Protein AF-A0A3R7H1F4-F1 (afdb_monomer)

Solvent-accessible surface area (backbone atoms only — not comparable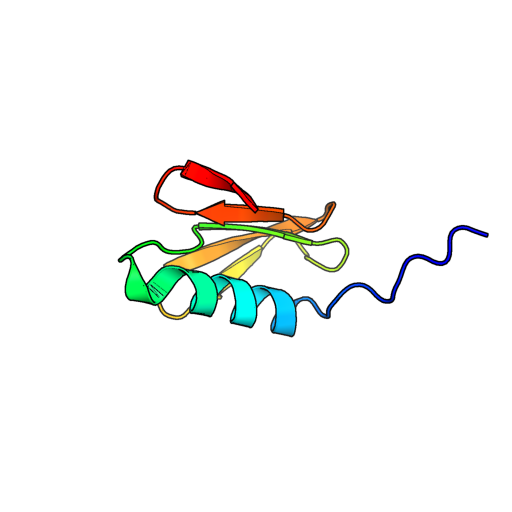 to full-atom values): 3849 Å² total; per-residue (Å²): 131,87,78,72,67,82,72,72,54,70,69,58,49,51,56,47,51,55,59,75,27,56,94,71,82,36,48,52,44,33,35,29,24,75,84,37,61,80,43,68,46,86,46,96,91,44,59,26,39,31,31,61,36,72,77,33,40,34,33,72,83,70,51,71,90

Foldseek 3Di:
DPPPPPFDPPVVLQVCQQPVCVVPVKGWAEWEDQPDDQDFCQDPVGTYGYDHDHTKTAIPVRDID

Structure (mmCIF, N/CA/C/O backbone):
data_AF-A0A3R7H1F4-F1
#
_entry.id   AF-A0A3R7H1F4-F1
#
loop_
_atom_site.group_PDB
_atom_site.id
_atom_site.type_symbol
_atom_site.label_atom_id
_atom_site.label_alt_id
_atom_site.label_comp_id
_atom_site.label_asym_id
_atom_site.label_entity_id
_atom_site.label_seq_id
_atom_site.pdbx_PDB_ins_code
_atom_site.Cartn_x
_atom_site.Cartn_y
_atom_site.Cartn_z
_atom_site.occupancy
_atom_site.B_iso_or_equiv
_atom_site.auth_seq_id
_atom_site.auth_comp_id
_atom_site.auth_asym_id
_atom_site.auth_atom_id
_atom_site.pdbx_PDB_model_num
ATOM 1 N N . MET A 1 1 ? 29.644 -3.423 -1.408 1.00 38.62 1 MET A N 1
ATOM 2 C CA . MET A 1 1 ? 28.535 -4.188 -2.010 1.00 38.62 1 MET A CA 1
ATOM 3 C C . MET A 1 1 ? 27.375 -4.041 -1.050 1.00 38.62 1 MET A C 1
ATOM 5 O O . MET A 1 1 ? 27.345 -4.745 -0.050 1.00 38.62 1 MET A O 1
ATOM 9 N N . GLU A 1 2 ? 26.517 -3.044 -1.256 1.00 42.69 2 GLU A N 1
ATOM 10 C CA . GLU A 1 2 ? 25.274 -2.961 -0.491 1.00 42.69 2 GLU A CA 1
ATOM 11 C C . GLU A 1 2 ? 24.405 -4.108 -0.982 1.00 42.69 2 GLU A C 1
ATOM 13 O O . GLU A 1 2 ? 23.895 -4.108 -2.098 1.00 42.69 2 GLU A O 1
ATOM 18 N N . GLN A 1 3 ? 24.394 -5.170 -0.188 1.00 40.34 3 GLN A N 1
ATOM 19 C CA . GLN A 1 3 ? 23.548 -6.325 -0.385 1.00 40.34 3 GLN A CA 1
ATOM 20 C C . GLN A 1 3 ? 22.131 -5.830 -0.080 1.00 40.34 3 GLN A C 1
ATOM 22 O O . GLN A 1 3 ? 21.681 -5.897 1.060 1.00 40.34 3 GLN A O 1
ATOM 27 N N . SER A 1 4 ? 21.478 -5.205 -1.064 1.00 45.72 4 SER A N 1
ATOM 28 C CA . SER A 1 4 ? 20.056 -4.896 -0.984 1.00 45.72 4 SER A CA 1
ATOM 29 C C . SER A 1 4 ? 19.372 -6.231 -0.744 1.00 45.72 4 SER A C 1
ATOM 31 O O . SER A 1 4 ? 19.396 -7.101 -1.616 1.00 45.72 4 SER A O 1
ATOM 33 N N . ALA A 1 5 ? 18.872 -6.439 0.476 1.00 49.47 5 ALA A N 1
ATOM 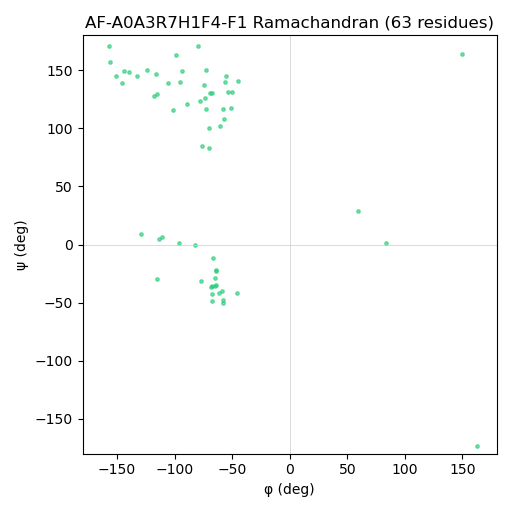34 C CA . ALA A 1 5 ? 18.046 -7.591 0.794 1.00 49.47 5 ALA A CA 1
ATOM 35 C C . ALA A 1 5 ? 17.012 -7.755 -0.332 1.00 49.47 5 ALA A C 1
ATOM 37 O O . ALA A 1 5 ? 16.548 -6.730 -0.845 1.00 49.47 5 ALA A O 1
ATOM 38 N N . PRO A 1 6 ? 16.696 -8.990 -0.765 1.00 54.72 6 PRO A N 1
ATOM 39 C CA . PRO A 1 6 ? 15.707 -9.185 -1.815 1.00 54.72 6 PRO A CA 1
ATOM 40 C C . PRO A 1 6 ? 14.458 -8.405 -1.413 1.00 54.72 6 PRO A C 1
ATOM 42 O O . PRO A 1 6 ? 13.916 -8.638 -0.330 1.00 54.72 6 PRO A O 1
ATOM 45 N N . ALA A 1 7 ? 14.093 -7.409 -2.227 1.00 64.75 7 ALA A N 1
ATOM 46 C CA . ALA A 1 7 ? 12.895 -6.626 -1.989 1.00 64.75 7 ALA A CA 1
ATOM 47 C C . ALA A 1 7 ? 11.739 -7.620 -1.848 1.00 64.75 7 ALA A C 1
ATOM 49 O O . ALA A 1 7 ? 11.643 -8.578 -2.620 1.00 64.75 7 ALA A O 1
ATOM 50 N N . GLU A 1 8 ? 10.935 -7.457 -0.799 1.00 78.12 8 GLU A N 1
ATOM 51 C CA . GLU A 1 8 ? 9.724 -8.252 -0.628 1.00 78.12 8 GLU A CA 1
ATOM 52 C C . GLU A 1 8 ? 8.926 -8.198 -1.942 1.00 78.12 8 GLU A C 1
ATOM 54 O O . GLU A 1 8 ? 8.764 -7.107 -2.482 1.00 78.12 8 GLU A O 1
ATOM 59 N N . PRO A 1 9 ? 8.452 -9.326 -2.502 1.00 84.56 9 PRO A N 1
ATOM 60 C CA . PRO A 1 9 ? 7.703 -9.285 -3.752 1.00 84.56 9 PRO A CA 1
ATOM 61 C C . PRO A 1 9 ? 6.496 -8.349 -3.636 1.00 84.56 9 PRO A C 1
ATOM 63 O O . PRO A 1 9 ? 5.783 -8.403 -2.630 1.00 84.56 9 PRO A O 1
ATOM 66 N N . LEU A 1 10 ? 6.213 -7.562 -4.682 1.00 83.00 10 LEU A N 1
ATOM 67 C CA . LEU A 1 10 ? 5.107 -6.586 -4.706 1.00 83.00 10 LEU A CA 1
ATOM 68 C C . LEU A 1 10 ? 3.784 -7.161 -4.168 1.00 83.00 10 LEU A C 1
ATOM 70 O O . LEU A 1 10 ? 3.070 -6.502 -3.419 1.00 83.00 10 LEU A O 1
ATOM 74 N N . GLU A 1 11 ? 3.457 -8.403 -4.527 1.00 84.25 11 GLU A N 1
ATOM 75 C CA . GLU A 1 11 ? 2.224 -9.056 -4.083 1.00 84.25 11 GLU A CA 1
ATOM 76 C C . GLU A 1 11 ? 2.218 -9.369 -2.574 1.00 84.25 11 GLU A C 1
ATOM 78 O O . GLU A 1 11 ? 1.181 -9.232 -1.922 1.00 84.25 11 GLU A O 1
ATOM 83 N N . MET A 1 12 ? 3.361 -9.754 -1.991 1.00 85.88 12 MET A N 1
ATOM 84 C CA . MET A 1 12 ? 3.474 -9.940 -0.537 1.00 85.88 12 MET A CA 1
ATOM 85 C C . MET A 1 12 ? 3.351 -8.607 0.194 1.00 85.88 12 MET A C 1
ATOM 87 O O . MET A 1 12 ? 2.612 -8.529 1.177 1.00 85.88 12 MET A O 1
ATOM 91 N N . PHE A 1 13 ? 4.006 -7.571 -0.327 1.00 86.75 13 PHE A N 1
ATOM 92 C CA . PHE A 1 13 ? 3.923 -6.217 0.204 1.00 86.75 13 PHE A CA 1
ATOM 93 C C . PHE A 1 13 ? 2.486 -5.707 0.226 1.00 86.75 13 PHE A C 1
ATOM 95 O O . PHE A 1 13 ? 1.989 -5.316 1.282 1.00 86.75 13 PHE A O 1
ATOM 102 N N . LEU A 1 14 ? 1.776 -5.823 -0.897 1.00 85.94 14 LEU A N 1
ATOM 103 C CA . LEU A 1 14 ? 0.370 -5.438 -1.018 1.00 85.94 14 LEU A CA 1
ATOM 104 C C . LEU A 1 14 ? -0.532 -6.185 -0.031 1.00 85.94 14 LEU A C 1
ATOM 106 O O . LEU A 1 14 ? -1.302 -5.563 0.700 1.00 85.94 14 LEU A O 1
ATOM 110 N N . ARG A 1 15 ? -0.385 -7.511 0.073 1.00 85.31 15 ARG A N 1
ATOM 111 C CA . ARG A 1 15 ? -1.161 -8.314 1.033 1.00 85.31 15 ARG A CA 1
ATOM 112 C C . ARG A 1 15 ? -0.853 -7.953 2.484 1.00 85.31 15 ARG A C 1
ATOM 114 O O . ARG A 1 15 ? -1.742 -8.020 3.336 1.00 85.31 15 ARG A O 1
ATOM 121 N N . ARG A 1 16 ? 0.398 -7.598 2.792 1.00 85.56 16 ARG A N 1
ATOM 122 C CA . ARG A 1 16 ? 0.812 -7.174 4.133 1.00 85.56 16 ARG A CA 1
ATOM 123 C C . ARG A 1 16 ? 0.184 -5.833 4.492 1.00 85.56 16 ARG A C 1
ATOM 125 O O . ARG A 1 16 ? -0.390 -5.731 5.575 1.00 85.56 16 ARG A O 1
ATOM 132 N N . VAL A 1 17 ? 0.259 -4.839 3.605 1.00 83.56 17 VAL A N 1
ATOM 133 C CA . VAL A 1 17 ? -0.322 -3.511 3.863 1.00 83.56 17 VAL A CA 1
ATOM 134 C C . VAL A 1 17 ? -1.844 -3.551 3.919 1.00 83.56 17 VAL A C 1
ATOM 136 O O . VAL A 1 17 ? -2.426 -2.891 4.775 1.00 83.56 17 VAL A O 1
ATOM 139 N N . GLU A 1 18 ? -2.487 -4.386 3.098 1.00 82.44 18 GLU A N 1
ATOM 140 C CA . GLU A 1 18 ? -3.925 -4.629 3.205 1.00 82.44 18 GLU A CA 1
ATOM 141 C C . GLU A 1 18 ? -4.304 -5.225 4.556 1.00 82.44 18 GLU A C 1
ATOM 143 O O . GLU A 1 18 ? -5.303 -4.815 5.127 1.00 82.44 18 GLU A O 1
ATOM 148 N N . ARG A 1 19 ? -3.529 -6.178 5.090 1.00 79.44 19 ARG A N 1
ATOM 149 C CA . ARG A 1 19 ? -3.842 -6.817 6.377 1.00 79.44 19 ARG A CA 1
ATOM 150 C C . ARG A 1 19 ? -3.518 -5.966 7.596 1.00 79.44 19 ARG A C 1
ATOM 152 O O . ARG A 1 19 ? -4.180 -6.128 8.615 1.00 79.44 19 ARG A O 1
ATOM 159 N N . ALA A 1 20 ? -2.497 -5.117 7.526 1.00 74.81 20 ALA A N 1
ATOM 160 C CA . ALA A 1 20 ? -1.926 -4.466 8.703 1.00 74.81 20 ALA A CA 1
ATOM 161 C C . ALA A 1 20 ? -2.892 -3.513 9.433 1.00 74.81 20 ALA A C 1
ATOM 163 O O . ALA A 1 20 ? -2.686 -3.260 10.618 1.00 74.81 20 ALA A O 1
ATOM 164 N N . HIS A 1 21 ? -3.925 -2.996 8.757 1.00 69.75 21 HIS A N 1
ATOM 165 C CA . HIS A 1 21 ? -4.756 -1.909 9.291 1.00 69.75 21 HIS A CA 1
ATOM 166 C C . HIS A 1 21 ? -6.276 -2.159 9.245 1.00 69.75 21 HIS A C 1
ATOM 168 O O . HIS A 1 21 ? -7.052 -1.286 9.637 1.00 69.75 21 HIS A O 1
ATOM 174 N N . ILE A 1 22 ? -6.700 -3.385 8.903 1.00 64.00 22 ILE A N 1
ATOM 175 C CA . ILE A 1 22 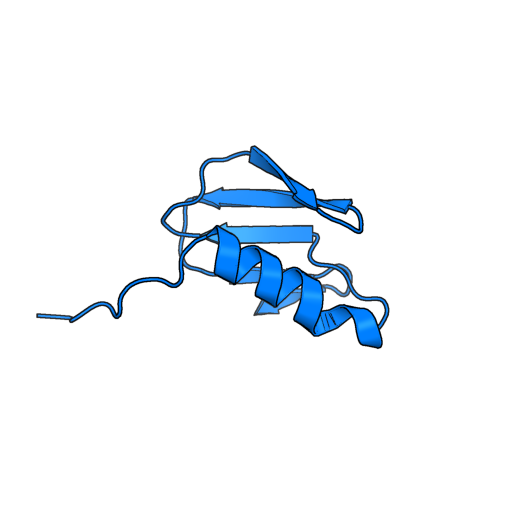? -8.119 -3.796 8.912 1.00 64.00 22 ILE A CA 1
ATOM 176 C C . ILE A 1 22 ? -8.736 -3.649 10.310 1.00 64.00 22 ILE A C 1
ATOM 178 O O . ILE A 1 22 ? -9.854 -3.162 10.432 1.00 64.00 22 ILE A O 1
ATOM 182 N N . ASP A 1 23 ? -8.001 -3.985 11.375 1.00 65.00 23 ASP A N 1
ATOM 183 C CA . ASP A 1 23 ? -8.506 -3.886 12.756 1.00 65.00 23 ASP A CA 1
ATOM 184 C C . ASP A 1 23 ? -8.759 -2.439 13.229 1.00 65.00 23 ASP A C 1
ATOM 186 O O . ASP A 1 23 ? -9.370 -2.230 14.277 1.00 65.00 23 ASP A O 1
ATOM 190 N N . ARG A 1 24 ? -8.288 -1.426 12.486 1.00 67.94 24 ARG A N 1
ATOM 191 C CA . ARG A 1 24 ? -8.440 0.002 12.825 1.00 67.94 24 ARG A CA 1
ATOM 192 C C . ARG A 1 24 ? -9.381 0.766 11.894 1.00 67.94 24 ARG A C 1
ATOM 194 O O . ARG A 1 24 ? -9.473 1.979 12.037 1.00 67.94 24 ARG A O 1
ATOM 201 N N . ASP A 1 25 ? -10.062 0.080 10.974 1.00 78.31 25 ASP A N 1
ATOM 202 C CA . ASP A 1 25 ? -10.874 0.709 9.918 1.00 78.31 25 ASP A CA 1
ATOM 203 C C . ASP A 1 25 ? -10.044 1.639 9.002 1.00 78.31 25 ASP A C 1
ATOM 205 O O . ASP A 1 25 ? -10.527 2.627 8.454 1.00 78.31 25 ASP A O 1
ATOM 209 N N . VAL A 1 26 ? -8.751 1.337 8.847 1.00 82.25 26 VAL A N 1
ATOM 210 C CA . VAL A 1 26 ? -7.809 2.123 8.044 1.00 82.25 26 VAL A CA 1
ATOM 211 C C . VAL A 1 26 ? -7.328 1.275 6.870 1.00 82.25 26 VAL A C 1
ATOM 213 O O . VAL A 1 26 ? -6.878 0.143 7.039 1.00 82.25 26 VAL A O 1
ATOM 216 N N . VAL A 1 27 ? -7.407 1.824 5.658 1.00 84.50 27 VAL A N 1
ATOM 217 C CA . VAL A 1 27 ? -7.086 1.098 4.420 1.00 84.50 27 VAL A CA 1
ATOM 218 C C . VAL A 1 27 ? -5.885 1.714 3.718 1.00 84.50 27 VAL A C 1
ATOM 220 O O . VAL A 1 27 ? -5.680 2.928 3.757 1.00 84.50 27 VAL A O 1
ATOM 223 N N . ALA A 1 28 ? -5.079 0.886 3.053 1.00 87.56 28 ALA A N 1
ATOM 224 C CA . ALA A 1 28 ? -4.025 1.376 2.171 1.00 87.56 28 ALA A CA 1
ATOM 225 C C . ALA A 1 28 ? -4.659 2.062 0.948 1.00 87.56 28 ALA A C 1
ATOM 227 O O . ALA A 1 28 ? -5.551 1.507 0.311 1.00 87.56 28 ALA A O 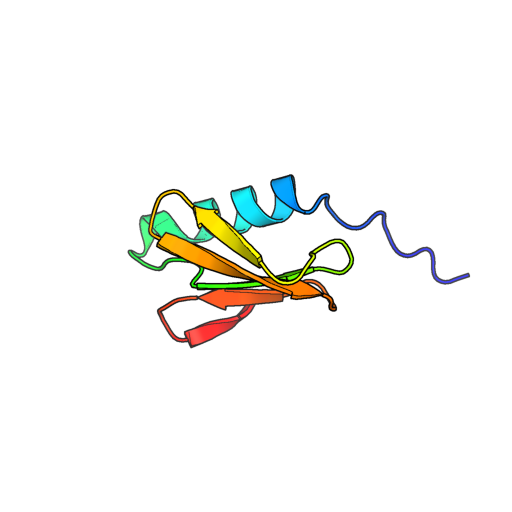1
ATOM 228 N N . THR A 1 29 ? -4.206 3.272 0.619 1.00 89.44 29 THR A N 1
ATOM 229 C CA . THR A 1 29 ? -4.749 4.074 -0.499 1.00 89.44 29 THR A CA 1
ATOM 230 C C . THR A 1 29 ? -3.727 4.291 -1.611 1.00 89.44 29 THR A C 1
ATOM 232 O O . THR A 1 29 ? -4.087 4.371 -2.789 1.00 89.44 29 THR A O 1
ATOM 235 N N . ALA A 1 30 ? -2.442 4.330 -1.260 1.00 90.44 30 ALA A N 1
ATOM 236 C CA . ALA A 1 30 ? -1.336 4.386 -2.202 1.00 90.44 30 ALA A CA 1
ATOM 237 C C . ALA A 1 30 ? -0.156 3.567 -1.683 1.00 90.44 30 ALA A C 1
ATOM 239 O O . ALA A 1 30 ? 0.049 3.467 -0.473 1.00 90.44 30 ALA A O 1
ATOM 240 N N . ALA A 1 31 ? 0.624 2.996 -2.592 1.00 90.31 31 ALA A N 1
ATOM 241 C CA . ALA A 1 31 ? 1.851 2.303 -2.254 1.00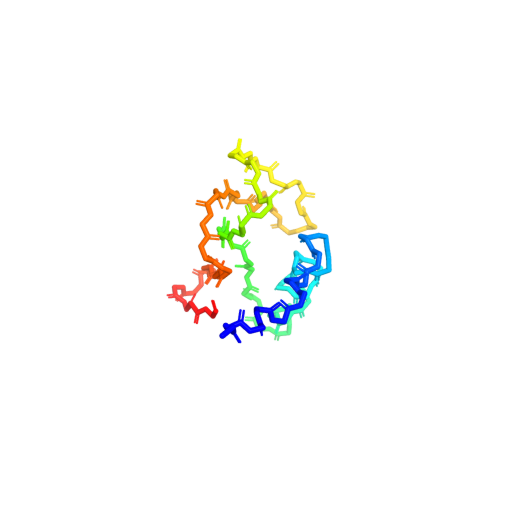 90.31 31 ALA A CA 1
ATOM 242 C C . ALA A 1 31 ? 2.903 2.490 -3.352 1.00 90.31 31 ALA A C 1
ATOM 244 O O . ALA A 1 31 ? 2.605 2.451 -4.546 1.00 90.31 31 ALA A O 1
ATOM 245 N N . THR A 1 32 ? 4.147 2.693 -2.948 1.00 90.50 32 THR A N 1
ATOM 246 C CA . THR A 1 32 ? 5.302 2.752 -3.835 1.00 90.50 32 THR A CA 1
ATOM 247 C C . THR A 1 32 ? 6.104 1.471 -3.690 1.00 90.50 32 THR A C 1
ATOM 249 O O . THR A 1 32 ? 6.250 0.959 -2.583 1.00 90.50 32 THR A O 1
ATOM 252 N N . HIS A 1 33 ? 6.594 0.917 -4.796 1.00 88.50 33 HIS A N 1
ATOM 253 C CA . HIS A 1 33 ? 7.423 -0.289 -4.772 1.00 88.50 33 HIS A CA 1
ATOM 254 C C . HIS A 1 33 ? 8.399 -0.295 -5.955 1.00 88.50 33 HIS A C 1
ATOM 256 O O . HIS A 1 33 ? 8.024 0.162 -7.038 1.00 88.50 33 HIS A O 1
ATOM 262 N N . PRO A 1 34 ? 9.634 -0.815 -5.811 1.00 86.44 34 PRO A N 1
ATOM 263 C CA . PRO A 1 34 ? 10.621 -0.768 -6.894 1.00 86.44 34 PRO A CA 1
ATOM 264 C C . PRO A 1 34 ? 10.190 -1.591 -8.111 1.00 86.44 34 PRO A C 1
ATOM 266 O O . PRO A 1 34 ? 10.537 -1.260 -9.238 1.00 86.44 34 PRO A O 1
ATOM 269 N N . GLU A 1 35 ? 9.397 -2.634 -7.876 1.00 84.88 35 GLU A N 1
ATOM 270 C CA . GLU A 1 35 ? 8.825 -3.491 -8.921 1.00 84.88 35 GLU A CA 1
ATOM 271 C C . GLU A 1 35 ? 7.394 -3.089 -9.323 1.00 84.88 35 GLU A C 1
ATOM 273 O O . GLU A 1 35 ? 6.776 -3.755 -10.153 1.00 84.88 35 GLU A O 1
ATOM 278 N N . ALA A 1 36 ? 6.827 -2.028 -8.733 1.00 85.19 36 ALA A N 1
ATOM 279 C CA . ALA A 1 36 ? 5.503 -1.558 -9.127 1.00 85.19 36 ALA A CA 1
ATOM 280 C C . ALA A 1 36 ? 5.558 -0.834 -10.472 1.00 85.19 36 ALA A C 1
ATOM 282 O O . ALA A 1 36 ? 6.418 0.003 -10.726 1.00 85.19 36 ALA A O 1
ATOM 283 N N . THR A 1 37 ? 4.570 -1.123 -11.311 1.00 85.25 37 THR A N 1
ATOM 284 C CA . THR A 1 37 ? 4.216 -0.269 -12.446 1.00 85.25 37 THR A CA 1
ATOM 285 C C . THR A 1 37 ? 3.115 0.687 -12.001 1.00 85.25 37 THR A C 1
ATOM 287 O O . THR A 1 37 ? 2.318 0.335 -11.132 1.00 85.25 3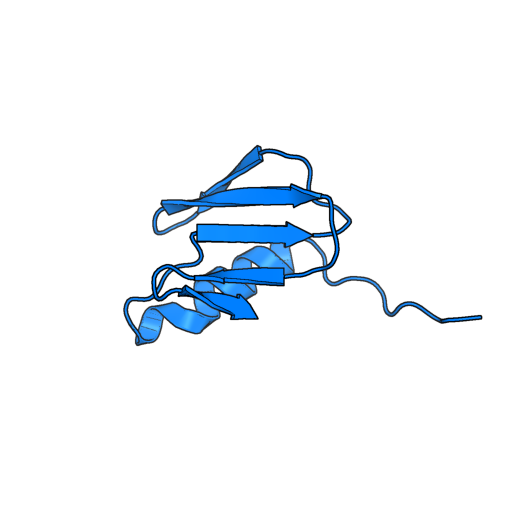7 THR A O 1
ATOM 290 N N . GLU A 1 38 ? 3.061 1.887 -12.580 1.00 87.62 38 GLU A N 1
ATOM 291 C CA . GLU A 1 38 ? 1.982 2.840 -12.313 1.00 87.62 38 GLU A CA 1
ATOM 292 C C . GLU A 1 38 ? 0.626 2.246 -12.713 1.00 87.62 38 GLU A C 1
ATOM 294 O O . GLU A 1 38 ? 0.278 2.159 -13.892 1.00 87.62 38 GLU A O 1
ATOM 299 N N . CYS A 1 39 ? -0.135 1.787 -11.722 1.00 87.12 39 CYS A N 1
ATOM 300 C CA . CYS A 1 39 ? -1.445 1.182 -11.919 1.00 87.12 39 CYS A CA 1
ATOM 301 C C . CYS A 1 39 ? -2.292 1.282 -10.646 1.00 87.12 39 CYS A C 1
ATOM 303 O O . CYS A 1 39 ? -1.819 1.676 -9.583 1.00 87.12 39 CYS A O 1
ATOM 305 N N . VAL A 1 40 ? -3.575 0.943 -10.751 1.00 86.31 40 VAL A N 1
ATOM 306 C CA . VAL A 1 40 ? -4.433 0.778 -9.576 1.00 86.31 40 VAL A CA 1
ATOM 307 C C . VAL A 1 40 ? -4.567 -0.709 -9.315 1.00 86.31 40 VAL A C 1
ATOM 309 O O . VAL A 1 40 ? -5.120 -1.438 -10.138 1.00 86.31 40 VAL A O 1
ATOM 312 N N . TRP A 1 41 ? -4.057 -1.153 -8.175 1.00 84.62 41 TRP A N 1
ATOM 313 C CA . TRP A 1 41 ? -4.233 -2.524 -7.740 1.00 84.62 41 TRP A CA 1
ATOM 314 C C . TRP A 1 41 ? -5.646 -2.693 -7.163 1.00 84.62 41 TRP A C 1
ATOM 316 O O . TRP A 1 41 ? -6.015 -1.936 -6.260 1.00 84.62 41 TRP A O 1
ATOM 326 N N . PRO A 1 42 ? -6.465 -3.623 -7.687 1.00 80.19 42 PRO A N 1
ATOM 327 C CA . PRO A 1 42 ? -7.835 -3.832 -7.232 1.00 80.19 42 PRO A CA 1
ATOM 328 C C . PRO A 1 42 ? -7.823 -4.578 -5.895 1.00 80.19 42 PRO A C 1
ATOM 330 O O . PRO A 1 42 ? -7.900 -5.804 -5.855 1.00 80.19 42 PRO A O 1
ATOM 333 N N . GLY A 1 43 ? -7.679 -3.827 -4.807 1.00 74.38 43 GLY A N 1
ATOM 334 C CA . GLY A 1 43 ? -7.687 -4.374 -3.461 1.00 74.38 43 GLY A CA 1
ATOM 335 C C . GLY A 1 43 ? -9.071 -4.670 -2.919 1.00 74.38 43 GLY A C 1
ATOM 336 O O . GLY A 1 43 ? -10.097 -4.298 -3.488 1.00 74.38 43 GLY A O 1
ATOM 337 N N . THR A 1 44 ? -9.076 -5.346 -1.776 1.00 71.44 44 THR A N 1
ATOM 338 C CA . THR A 1 44 ? -10.267 -5.858 -1.090 1.00 71.44 44 THR A CA 1
ATOM 339 C C . THR A 1 44 ? -11.179 -4.731 -0.606 1.00 71.44 44 THR A C 1
ATOM 341 O O . THR A 1 44 ? -12.400 -4.861 -0.640 1.00 71.44 44 THR A O 1
ATOM 344 N N . TYR A 1 45 ? -10.590 -3.611 -0.179 1.00 68.75 45 TYR A N 1
ATOM 345 C CA . TYR A 1 45 ? -11.300 -2.486 0.446 1.00 68.75 45 TYR A CA 1
ATOM 346 C C . TYR A 1 45 ? -11.279 -1.202 -0.399 1.00 68.75 45 TYR A C 1
ATOM 348 O O . TYR A 1 45 ? -11.748 -0.154 0.039 1.00 68.75 45 TYR A O 1
ATOM 356 N N . GLY A 1 46 ? -10.732 -1.271 -1.614 1.00 69.19 46 GLY A N 1
ATOM 357 C CA . GLY A 1 46 ? -10.524 -0.126 -2.495 1.00 69.19 46 GLY A CA 1
ATOM 358 C C . GLY A 1 46 ? -9.309 -0.322 -3.398 1.00 69.19 46 GLY A C 1
ATOM 359 O O . GLY A 1 46 ? -8.473 -1.195 -3.169 1.00 69.19 46 GLY A O 1
ATOM 360 N N . GLY A 1 47 ? -9.211 0.482 -4.454 1.00 84.19 47 GLY A N 1
ATOM 361 C CA . GLY A 1 47 ? -8.044 0.458 -5.332 1.00 84.19 47 GLY A CA 1
ATOM 362 C C . GLY A 1 47 ? -6.824 1.101 -4.664 1.00 84.19 47 GLY A C 1
ATOM 363 O O . GLY A 1 47 ? -6.906 2.260 -4.260 1.00 84.19 47 GLY A O 1
ATOM 364 N N . ILE A 1 48 ? -5.694 0.394 -4.595 1.00 88.81 48 ILE A N 1
ATOM 365 C CA . ILE A 1 48 ? -4.417 0.941 -4.109 1.00 88.81 48 ILE A CA 1
ATOM 366 C C . ILE A 1 48 ? -3.678 1.539 -5.302 1.00 88.81 48 ILE A C 1
ATOM 368 O O . ILE A 1 48 ? -3.387 0.838 -6.273 1.00 88.81 48 ILE A O 1
ATOM 372 N N . ARG A 1 49 ? -3.368 2.836 -5.251 1.00 90.75 49 ARG A N 1
ATOM 373 C CA . ARG A 1 49 ? -2.552 3.477 -6.291 1.00 90.75 49 ARG A CA 1
ATOM 374 C C . ARG A 1 49 ? -1.107 3.031 -6.152 1.00 90.75 49 ARG A C 1
ATOM 376 O O . ARG A 1 49 ? -0.475 3.323 -5.144 1.00 90.75 49 ARG A O 1
ATOM 383 N N . LEU A 1 50 ? -0.603 2.343 -7.163 1.00 91.00 50 LEU A N 1
ATOM 384 C CA . LEU A 1 50 ? 0.773 1.896 -7.233 1.00 91.00 50 LEU A CA 1
ATOM 385 C C . LEU A 1 50 ? 1.626 2.877 -8.028 1.00 91.00 50 LEU A C 1
ATOM 387 O O . LEU A 1 50 ? 1.206 3.374 -9.074 1.00 91.00 50 LEU A O 1
ATOM 391 N N . SER A 1 51 ? 2.842 3.122 -7.549 1.00 90.69 51 SER A N 1
ATOM 392 C CA . SER A 1 51 ? 3.860 3.882 -8.276 1.00 90.69 51 SER A CA 1
ATOM 393 C C . SER A 1 51 ? 5.238 3.245 -8.105 1.00 90.69 51 SER A C 1
ATOM 395 O O . SER A 1 51 ? 5.539 2.650 -7.069 1.00 90.69 51 SER A O 1
ATOM 397 N N . ALA A 1 52 ? 6.087 3.372 -9.122 1.00 88.88 52 ALA A N 1
ATOM 398 C CA . ALA A 1 52 ? 7.462 2.890 -9.050 1.00 88.88 52 ALA A CA 1
ATOM 399 C C . ALA A 1 52 ? 8.277 3.752 -8.069 1.00 88.88 52 ALA A C 1
ATOM 401 O O . ALA A 1 52 ? 8.256 4.980 -8.156 1.00 88.88 52 ALA A O 1
ATOM 402 N N . GLY A 1 53 ? 9.006 3.132 -7.140 1.00 88.00 53 GLY A N 1
ATOM 403 C CA . GLY A 1 53 ? 9.842 3.863 -6.179 1.00 88.00 53 GLY A CA 1
ATOM 404 C C . GLY A 1 53 ? 10.259 3.033 -4.966 1.00 88.00 53 GLY A C 1
ATOM 405 O O . GLY A 1 53 ? 9.995 1.838 -4.929 1.00 88.00 53 GLY A O 1
ATOM 406 N N . PRO A 1 54 ? 10.913 3.629 -3.955 1.00 86.31 54 PRO A N 1
ATOM 407 C CA . PRO A 1 54 ? 11.216 2.939 -2.700 1.00 86.31 54 PRO A CA 1
ATOM 408 C C . PRO A 1 54 ? 9.942 2.381 -2.058 1.00 86.31 54 PRO A C 1
ATOM 410 O O . PRO A 1 54 ? 8.893 3.015 -2.155 1.00 86.31 54 PRO A O 1
ATOM 413 N N . ALA A 1 55 ? 10.025 1.220 -1.406 1.00 87.62 55 ALA A N 1
ATOM 414 C CA . ALA A 1 55 ? 8.874 0.616 -0.739 1.00 87.62 55 ALA A CA 1
ATOM 415 C C . ALA A 1 55 ? 8.290 1.578 0.310 1.00 87.62 55 ALA A C 1
ATOM 417 O O . ALA A 1 55 ? 8.983 1.934 1.262 1.00 87.62 55 ALA A O 1
ATOM 418 N N . SER A 1 56 ? 7.048 2.019 0.117 1.00 89.50 56 SER A N 1
ATOM 419 C CA . SER A 1 56 ? 6.313 2.832 1.090 1.00 89.50 56 SER A CA 1
ATOM 420 C C . SER A 1 56 ? 4.812 2.693 0.878 1.00 89.50 56 SER A C 1
ATOM 422 O O . SER A 1 56 ? 4.352 2.336 -0.206 1.00 89.50 56 SER A O 1
ATOM 424 N N . VAL A 1 57 ? 4.028 2.959 1.913 1.00 89.75 57 VAL A N 1
ATOM 425 C CA . VAL A 1 57 ? 2.566 2.913 1.863 1.00 89.75 57 VAL A CA 1
ATOM 426 C C . VAL A 1 57 ? 1.974 4.156 2.506 1.00 89.75 57 VAL A C 1
ATOM 428 O O . VAL A 1 57 ? 2.510 4.684 3.474 1.00 89.75 57 VAL A O 1
ATOM 431 N N . THR A 1 58 ? 0.859 4.628 1.957 1.00 90.69 58 THR A N 1
ATOM 432 C CA . THR A 1 58 ? 0.022 5.681 2.533 1.00 90.69 58 THR A CA 1
ATOM 433 C C . THR A 1 58 ? -1.357 5.122 2.837 1.00 90.69 58 THR A C 1
ATOM 435 O O . THR A 1 58 ? -2.024 4.543 1.970 1.00 90.69 58 THR A O 1
ATOM 438 N N . TYR A 1 59 ? -1.797 5.327 4.069 1.00 88.75 59 TYR A N 1
ATOM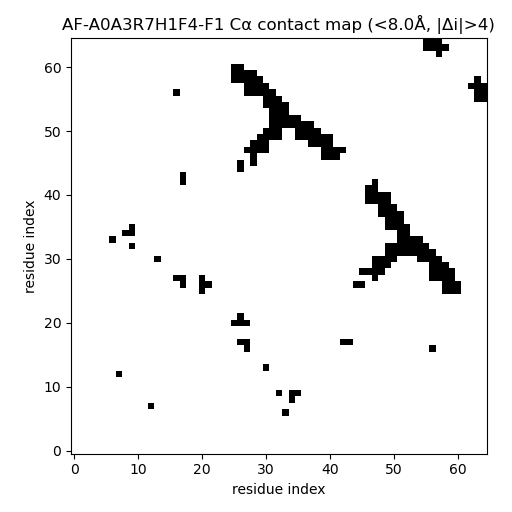 439 C CA . TYR A 1 59 ? -3.088 4.877 4.559 1.00 88.75 59 TYR A CA 1
ATOM 440 C C . TYR A 1 59 ? -4.127 6.004 4.545 1.00 88.75 59 TYR A C 1
ATOM 442 O O . TYR A 1 59 ? -3.797 7.186 4.441 1.00 88.75 59 TYR A O 1
ATOM 450 N N . SER A 1 60 ? -5.406 5.641 4.630 1.00 86.75 60 SER A N 1
ATOM 451 C CA . SER A 1 60 ? -6.534 6.582 4.605 1.00 86.75 60 SER A CA 1
ATOM 452 C C . SER A 1 60 ? -6.567 7.554 5.788 1.00 86.75 60 SER A C 1
ATOM 454 O O . SER A 1 60 ? -7.167 8.619 5.679 1.00 86.75 60 SER A O 1
ATOM 456 N N . ASP A 1 61 ? -5.918 7.212 6.901 1.00 86.81 61 ASP A N 1
ATOM 457 C CA . ASP A 1 61 ? -5.751 8.084 8.070 1.00 86.81 61 ASP A CA 1
ATOM 458 C C . ASP A 1 61 ? -4.584 9.082 7.921 1.00 86.81 61 ASP A C 1
ATOM 460 O O . ASP A 1 61 ? -4.337 9.891 8.814 1.00 86.81 61 ASP A O 1
ATOM 464 N N . GLY A 1 62 ? -3.874 9.040 6.788 1.00 85.81 62 GLY A N 1
ATOM 465 C CA . GLY A 1 62 ? -2.713 9.876 6.499 1.00 85.81 62 GLY A CA 1
ATOM 466 C C . GLY A 1 62 ? -1.400 9.344 7.073 1.00 85.81 62 GLY A C 1
ATOM 467 O O . GLY A 1 62 ? -0.364 9.985 6.890 1.00 85.81 62 GLY A O 1
ATOM 468 N N . THR A 1 63 ? -1.407 8.191 7.746 1.00 87.56 63 THR A N 1
ATOM 469 C CA . THR A 1 63 ? -0.169 7.556 8.202 1.00 87.56 63 THR A CA 1
ATOM 470 C C . THR A 1 63 ? 0.599 6.957 7.027 1.00 87.56 63 THR A C 1
ATOM 472 O O . THR A 1 63 ? 0.025 6.548 6.011 1.00 87.56 63 THR A O 1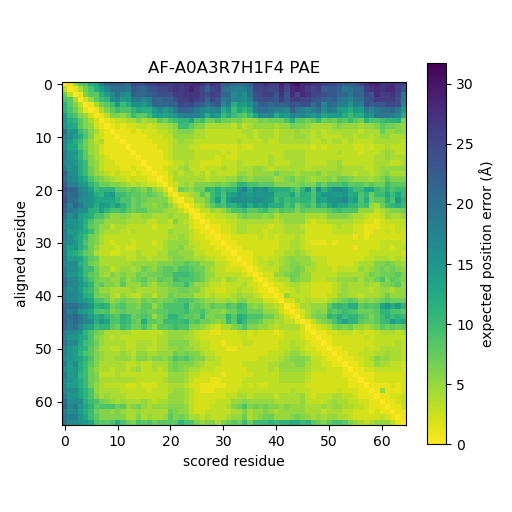
ATOM 475 N N . THR A 1 64 ? 1.923 6.919 7.164 1.00 86.38 64 THR A N 1
ATOM 476 C CA . THR A 1 64 ? 2.821 6.294 6.195 1.00 86.38 64 THR A CA 1
ATOM 477 C C . THR A 1 64 ? 3.695 5.242 6.865 1.00 86.38 64 THR A C 1
ATOM 479 O O . THR A 1 64 ? 3.991 5.336 8.060 1.00 86.38 64 THR A O 1
ATOM 482 N N . GLY A 1 65 ? 4.080 4.21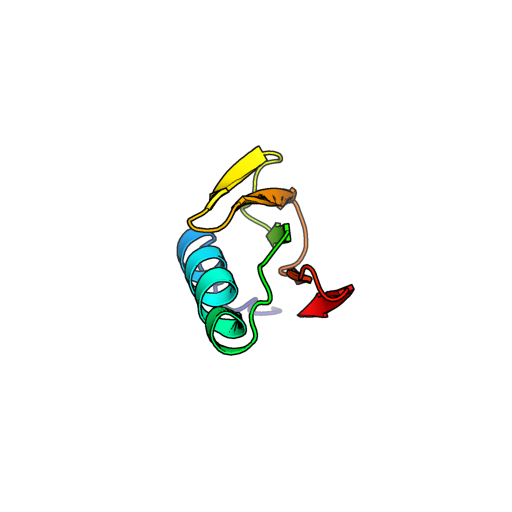9 6.100 1.00 77.75 65 GLY A N 1
ATOM 483 C CA . GLY A 1 65 ? 4.914 3.104 6.556 1.00 77.75 65 GLY A CA 1
ATOM 484 C C . GLY A 1 65 ? 5.870 2.596 5.494 1.00 77.75 65 GLY A C 1
ATOM 485 O O . GLY A 1 65 ? 5.766 3.047 4.326 1.00 77.75 65 GLY A O 1
#

Radius of gyration: 11.87 Å; Cα contacts (8 Å, |Δi|>4): 106; chains: 1; bounding box: 40×20×25 Å

Nearest PDB structures (foldseek):
  7w6z-assembly1_A  TM=4.049E-01  e=6.352E+00  Kangiella koreensis DSM 16069

Mean predicted aligned error: 6.86 Å

Organism: NCBI:txid179636

Sequence (65 aa):
MEQSAPAEPLEMFLRRVERAHIDRDVVATAATHPEATECVWPGTYGGIRLSAGPASVTYSDGTTG

pLDDT: mean 79.72, std 13.1, range [38.62, 91.0]

Secondary structure (DSSP, 8-state):
-----PPPPHHHHHHHHHHHTGGGT--EEEEEETT--SEEEE-SSSEEEEEESSSEEEETTS-B-